Protein AF-A0A6B3FVA6-F1 (afdb_monomer_lite)

Radius of gyration: 23.05 Å; chains: 1; bounding box: 41×32×67 Å

pLDDT: mean 86.35, std 13.68, range [50.69, 98.5]

Secondary structure (DSSP, 8-state):
---------------HHHHHHHHHHHHHHHHHHHHHHHHS-TTTHHHHHHSHHHHHHHHHHHHHHHHHHHHHHHHHHHHHHHHTT--

Foldseek 3Di:
DDDPDPPPPDPPPPPPVVVVVVVVVVCVVVVVVVVCVVPDPPVCVVVVCPPPVNVVVVVVVVVVVVVVVVVCCVPVVVVVVVVVPDD

Sequence (87 aa):
MKRPALRRTPGARAPLLLTVPALLAVAFLMLPLVGILVRTSWGELGDHLTAEATTEALRLSLLVSLWALGLSLLLGVPLAWLLARVP

Structure (mmCIF, N/CA/C/O backbone):
data_AF-A0A6B3FVA6-F1
#
_entry.id   AF-A0A6B3FVA6-F1
#
loop_
_atom_site.group_PDB
_atom_site.id
_atom_site.type_symbol
_atom_site.label_atom_id
_atom_site.label_alt_id
_atom_site.label_comp_id
_atom_site.label_asym_id
_atom_site.label_entity_id
_atom_site.label_seq_id
_atom_site.pdbx_PDB_ins_code
_atom_site.Cartn_x
_atom_site.Cartn_y
_atom_site.Cartn_z
_atom_site.occupancy
_atom_site.B_iso_or_equiv
_atom_site.auth_seq_id
_atom_site.auth_comp_id
_atom_site.auth_asym_id
_atom_site.auth_atom_id
_atom_site.pdbx_PDB_model_num
ATOM 1 N N . MET A 1 1 ? 11.793 4.483 -45.936 1.00 50.69 1 MET A N 1
ATOM 2 C CA . MET A 1 1 ? 11.734 4.538 -44.457 1.00 50.69 1 MET A CA 1
ATOM 3 C C . MET A 1 1 ? 10.498 3.779 -43.971 1.00 50.69 1 MET A C 1
ATOM 5 O O . MET A 1 1 ? 9.404 4.324 -44.011 1.00 50.69 1 MET A O 1
ATOM 9 N N . LYS A 1 2 ? 10.637 2.498 -43.600 1.00 53.84 2 LYS A N 1
ATOM 10 C CA . LYS A 1 2 ? 9.530 1.671 -43.087 1.00 53.84 2 LYS A CA 1
ATOM 11 C C . LYS A 1 2 ? 9.547 1.757 -41.558 1.00 53.84 2 LYS A C 1
ATOM 13 O O . LYS A 1 2 ? 10.492 1.280 -40.942 1.00 53.84 2 LYS A O 1
ATOM 18 N N . ARG A 1 3 ? 8.556 2.417 -40.954 1.00 63.19 3 ARG A N 1
ATOM 19 C CA . ARG A 1 3 ? 8.402 2.453 -39.491 1.00 63.19 3 ARG A CA 1
ATOM 20 C C . ARG A 1 3 ? 8.084 1.033 -39.001 1.00 63.19 3 ARG A C 1
ATOM 22 O O . ARG A 1 3 ? 7.155 0.438 -39.550 1.00 63.19 3 ARG A O 1
ATOM 29 N N . PRO A 1 4 ? 8.802 0.475 -38.012 1.00 57.75 4 PRO A N 1
ATOM 30 C CA . PRO A 1 4 ? 8.402 -0.790 -37.421 1.00 57.75 4 PRO A CA 1
ATOM 31 C C . PRO A 1 4 ? 7.067 -0.565 -36.711 1.00 57.75 4 PRO A C 1
ATOM 33 O O . PRO A 1 4 ? 6.962 0.246 -35.792 1.00 57.75 4 PRO A O 1
ATOM 36 N N . ALA A 1 5 ? 6.021 -1.242 -37.181 1.00 63.53 5 ALA A N 1
ATOM 37 C CA . ALA A 1 5 ? 4.769 -1.316 -36.454 1.00 63.53 5 ALA A CA 1
ATOM 38 C C . ALA A 1 5 ? 5.070 -1.973 -35.102 1.00 63.53 5 ALA A C 1
ATOM 40 O O . ALA A 1 5 ? 5.504 -3.125 -35.057 1.00 63.53 5 ALA A O 1
ATOM 41 N N . LEU A 1 6 ? 4.879 -1.233 -34.007 1.00 65.12 6 LEU A N 1
ATOM 42 C CA . LEU A 1 6 ? 4.859 -1.792 -32.660 1.00 65.12 6 LEU A CA 1
ATOM 43 C C . LEU A 1 6 ? 3.852 -2.945 -32.662 1.00 65.12 6 LEU A C 1
ATOM 45 O O . LEU A 1 6 ? 2.641 -2.724 -32.730 1.00 65.12 6 LEU A O 1
ATOM 49 N N . ARG A 1 7 ? 4.356 -4.182 -32.621 1.00 62.00 7 ARG A N 1
ATOM 50 C CA . ARG A 1 7 ? 3.547 -5.360 -32.315 1.00 62.00 7 ARG A CA 1
ATOM 51 C C . ARG A 1 7 ? 2.967 -5.116 -30.925 1.00 62.00 7 ARG A C 1
ATOM 53 O O . ARG A 1 7 ? 3.646 -5.314 -29.925 1.00 62.00 7 ARG A O 1
ATOM 60 N N . ARG A 1 8 ? 1.714 -4.663 -30.856 1.00 61.69 8 ARG A N 1
ATOM 61 C CA . ARG A 1 8 ? 0.908 -4.836 -29.650 1.00 61.69 8 ARG A CA 1
ATOM 62 C C . ARG A 1 8 ? 0.830 -6.337 -29.428 1.00 61.69 8 ARG A C 1
ATOM 64 O O . ARG A 1 8 ? 0.232 -7.042 -30.240 1.00 61.69 8 ARG A O 1
ATOM 71 N N . THR A 1 9 ? 1.490 -6.828 -28.387 1.00 61.56 9 THR A N 1
ATOM 72 C CA . THR A 1 9 ? 1.303 -8.193 -27.907 1.00 61.56 9 THR A CA 1
ATOM 73 C C . THR A 1 9 ? -0.203 -8.369 -27.700 1.00 61.56 9 THR A C 1
ATOM 75 O O . THR A 1 9 ? -0.790 -7.576 -26.957 1.00 61.56 9 THR A O 1
ATOM 78 N N . PRO A 1 10 ? -0.870 -9.310 -28.392 1.00 55.12 10 PRO A N 1
ATOM 79 C CA . PRO A 1 10 ? -2.270 -9.597 -28.124 1.00 55.12 10 PRO A CA 1
ATOM 80 C C . PRO A 1 10 ? -2.370 -9.913 -26.639 1.00 55.12 10 PRO A C 1
ATOM 82 O O . PRO A 1 10 ? -1.582 -10.721 -26.148 1.00 55.12 10 PRO A O 1
ATOM 85 N N . GLY A 1 11 ? -3.260 -9.222 -25.924 1.00 58.91 11 GLY A N 1
ATOM 86 C CA . GLY A 1 11 ? -3.443 -9.420 -24.494 1.00 58.91 11 GLY A CA 1
ATOM 87 C C . GLY A 1 11 ? -3.623 -10.905 -24.223 1.00 58.91 11 GLY A C 1
ATOM 88 O O . GLY A 1 11 ? -4.656 -11.478 -24.572 1.00 58.91 11 GLY A O 1
ATOM 89 N N . ALA A 1 12 ? -2.596 -11.528 -23.645 1.00 60.97 12 ALA A N 1
ATOM 90 C CA . ALA A 1 12 ? -2.698 -12.863 -23.106 1.00 60.97 12 ALA A CA 1
ATOM 91 C C . ALA A 1 12 ? -3.685 -12.737 -21.951 1.00 60.97 12 ALA A C 1
ATOM 93 O O . ALA A 1 12 ? -3.316 -12.346 -20.845 1.00 60.97 12 ALA A O 1
ATOM 94 N N . ARG A 1 13 ? -4.974 -12.960 -22.238 1.00 58.81 13 ARG A N 1
ATOM 95 C CA . ARG A 1 13 ? -5.976 -13.211 -21.208 1.00 58.81 13 ARG A CA 1
ATOM 96 C C . ARG A 1 13 ? -5.361 -14.317 -20.366 1.00 58.81 13 ARG A C 1
ATOM 98 O O . ARG A 1 13 ? -5.166 -15.415 -20.887 1.00 58.81 13 ARG A O 1
ATOM 105 N N . ALA A 1 14 ? -4.941 -13.987 -19.143 1.00 61.97 14 ALA A N 1
ATOM 106 C CA . ALA A 1 14 ? -4.382 -14.973 -18.236 1.00 61.97 14 ALA A CA 1
ATOM 107 C C . ALA A 1 14 ? -5.350 -16.164 -18.244 1.00 61.97 14 ALA A C 1
ATOM 109 O O . ALA A 1 14 ? -6.565 -15.936 -18.172 1.00 61.97 14 ALA A O 1
ATOM 110 N N . PRO A 1 15 ? -4.866 -17.398 -18.461 1.00 74.81 15 PRO A N 1
ATOM 111 C CA . PRO A 1 15 ? -5.756 -18.538 -18.603 1.00 74.81 15 PRO A CA 1
ATOM 112 C C . PRO A 1 15 ? -6.660 -18.579 -17.372 1.00 74.81 15 PRO A C 1
ATOM 114 O O . PRO A 1 15 ? -6.190 -18.347 -16.261 1.00 74.81 15 PRO A O 1
ATOM 117 N N . LEU A 1 16 ? -7.955 -18.842 -17.567 1.00 71.56 16 LEU A N 1
ATOM 118 C CA . LEU A 1 16 ? -8.959 -18.851 -16.490 1.00 71.56 16 LEU A CA 1
ATOM 119 C C . LEU A 1 16 ? -8.517 -19.696 -15.278 1.00 71.56 16 LEU A C 1
ATOM 121 O O . LEU A 1 16 ? -8.837 -19.390 -14.132 1.00 71.56 16 LEU A O 1
ATOM 125 N N . LEU A 1 17 ? -7.700 -20.721 -15.532 1.00 77.00 17 LEU A N 1
ATOM 126 C CA . LEU A 1 17 ? -7.082 -21.569 -14.519 1.00 77.00 17 LEU A CA 1
ATOM 127 C C . LEU A 1 17 ? -6.118 -20.825 -13.572 1.00 77.00 17 LEU A C 1
ATOM 129 O O . LEU A 1 17 ? -6.000 -21.208 -12.417 1.00 77.00 17 LEU A O 1
ATOM 133 N N . LEU A 1 18 ? -5.450 -19.764 -14.033 1.00 79.75 18 LEU A N 1
ATOM 134 C CA . LEU A 1 18 ? -4.581 -18.889 -13.235 1.00 79.75 18 LEU A CA 1
ATOM 135 C C . LEU A 1 18 ? -5.353 -17.720 -12.598 1.00 79.75 18 LEU A C 1
ATOM 137 O O . LEU A 1 18 ? -4.945 -17.219 -11.552 1.00 79.75 18 LEU A O 1
ATOM 141 N N . THR A 1 19 ? -6.485 -17.295 -13.172 1.00 85.88 19 THR A N 1
ATOM 142 C CA . THR A 1 19 ? -7.281 -16.192 -12.603 1.00 85.88 19 THR A CA 1
ATOM 143 C C . THR A 1 19 ? -8.027 -16.598 -11.338 1.00 85.88 19 THR A C 1
ATOM 145 O O . THR A 1 19 ? -8.145 -15.792 -10.421 1.00 85.88 19 THR A O 1
ATOM 148 N N . VAL A 1 20 ? -8.510 -17.843 -11.264 1.00 90.75 20 VAL A N 1
ATOM 149 C CA . VAL A 1 20 ? -9.199 -18.368 -10.073 1.00 90.75 20 VAL A CA 1
ATOM 150 C C . VAL A 1 20 ? -8.297 -18.357 -8.827 1.00 90.75 20 VAL A C 1
ATOM 152 O O . VAL A 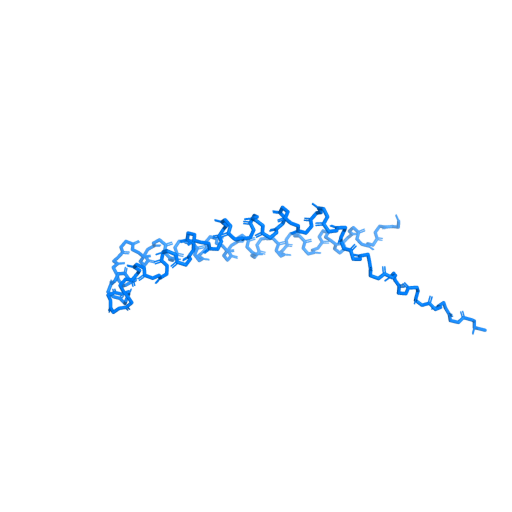1 20 ? -8.683 -17.724 -7.845 1.00 90.75 20 VAL A O 1
ATOM 155 N N . PRO A 1 21 ? -7.093 -18.969 -8.823 1.00 90.75 21 PRO A N 1
ATOM 156 C CA . PRO A 1 21 ? -6.211 -18.925 -7.658 1.00 90.75 21 PRO A CA 1
ATOM 157 C C . PRO A 1 21 ? -5.721 -17.506 -7.348 1.00 90.75 21 PRO A C 1
ATOM 159 O O . PRO A 1 21 ? -5.582 -17.166 -6.177 1.00 90.75 21 PRO A O 1
ATOM 162 N N . ALA A 1 22 ? -5.523 -16.650 -8.358 1.00 90.31 22 ALA A N 1
ATOM 163 C CA . ALA A 1 22 ? -5.192 -15.244 -8.132 1.00 90.31 22 ALA A CA 1
ATOM 164 C C . ALA A 1 22 ? -6.321 -14.498 -7.401 1.00 90.31 22 ALA A C 1
ATOM 166 O O . ALA A 1 22 ? -6.057 -13.781 -6.438 1.00 90.31 22 ALA A O 1
ATOM 167 N N . LEU A 1 23 ? -7.581 -14.699 -7.806 1.00 94.56 23 LEU A N 1
ATOM 168 C CA . LEU A 1 23 ? -8.732 -14.087 -7.141 1.00 94.56 23 LEU A CA 1
ATOM 169 C C . LEU A 1 23 ? -8.897 -14.611 -5.712 1.00 94.56 23 LEU A C 1
ATOM 171 O O . LEU A 1 23 ? -9.185 -13.826 -4.814 1.00 94.56 23 LEU A O 1
ATOM 175 N N . LEU A 1 24 ? -8.666 -15.907 -5.490 1.00 95.69 24 LEU A N 1
ATOM 176 C CA . LEU A 1 24 ? -8.660 -16.491 -4.148 1.00 95.69 24 LEU A CA 1
ATOM 177 C C . LEU A 1 24 ? -7.557 -15.890 -3.274 1.00 95.69 24 LEU A C 1
ATOM 179 O O . LEU A 1 24 ? -7.832 -15.533 -2.135 1.00 95.69 24 LEU A O 1
ATOM 183 N N . ALA A 1 25 ? -6.341 -15.722 -3.800 1.00 94.56 25 ALA A N 1
ATOM 184 C CA . ALA A 1 25 ? -5.242 -15.090 -3.074 1.00 94.56 25 ALA A CA 1
ATOM 185 C C . ALA A 1 25 ? -5.562 -13.630 -2.720 1.00 94.56 25 ALA A C 1
ATOM 187 O O . ALA A 1 25 ? -5.352 -13.211 -1.583 1.00 94.56 25 ALA A O 1
ATOM 188 N N . VAL A 1 26 ? -6.129 -12.870 -3.663 1.00 96.44 26 VAL A N 1
ATOM 189 C CA . VAL A 1 26 ? -6.580 -11.494 -3.412 1.00 96.44 26 VAL A CA 1
ATOM 190 C C . VAL A 1 26 ? -7.688 -11.473 -2.365 1.00 96.44 26 VAL A C 1
ATOM 192 O O . VAL A 1 26 ? -7.588 -10.716 -1.410 1.00 96.44 26 VAL A O 1
ATOM 195 N N . ALA A 1 27 ? -8.719 -12.310 -2.494 1.00 96.50 27 ALA A N 1
ATOM 196 C CA . ALA A 1 27 ? -9.810 -12.383 -1.526 1.00 96.50 27 ALA A CA 1
ATOM 197 C C . ALA A 1 27 ? -9.299 -12.767 -0.131 1.00 96.50 27 ALA A C 1
ATOM 199 O O . ALA A 1 27 ? -9.697 -12.156 0.857 1.00 96.50 27 ALA A O 1
ATOM 200 N N . PHE A 1 28 ? -8.370 -13.719 -0.055 1.00 96.44 28 PHE A N 1
ATOM 201 C CA . PHE A 1 28 ? -7.716 -14.131 1.181 1.00 96.44 28 PHE A CA 1
ATOM 202 C C . PHE A 1 28 ? -6.905 -13.001 1.826 1.00 96.44 28 PHE A C 1
ATOM 204 O O . PHE A 1 28 ? -6.900 -12.902 3.047 1.00 96.44 28 PHE A O 1
ATOM 211 N N . LEU A 1 29 ? -6.258 -12.133 1.039 1.00 96.31 29 LEU A N 1
ATOM 212 C CA . LEU A 1 29 ? -5.538 -10.961 1.550 1.00 96.31 29 LEU A CA 1
ATOM 213 C C . LEU A 1 29 ? -6.491 -9.817 1.938 1.00 96.31 29 LEU A C 1
ATOM 215 O O . LEU A 1 29 ? -6.293 -9.148 2.948 1.00 96.31 29 LEU A O 1
ATOM 219 N N . MET A 1 30 ? -7.543 -9.601 1.147 1.00 97.19 30 MET A N 1
ATOM 220 C CA . MET A 1 30 ? -8.506 -8.514 1.334 1.00 97.19 30 MET A CA 1
ATOM 221 C C . MET A 1 30 ? -9.445 -8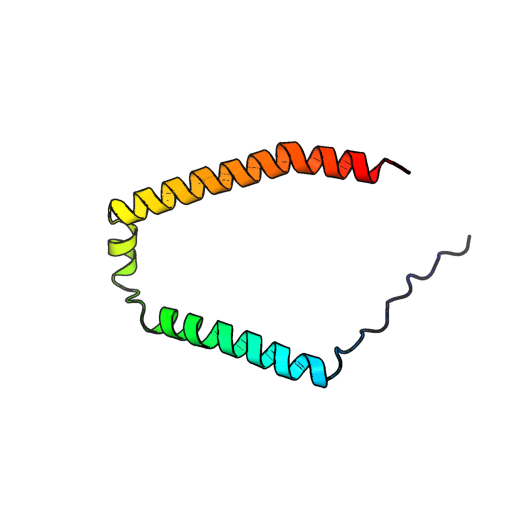.766 2.512 1.00 97.19 30 MET A C 1
ATOM 223 O O . MET A 1 30 ? -9.770 -7.828 3.232 1.00 97.19 30 MET A O 1
ATOM 227 N N . LEU A 1 31 ? -9.864 -10.010 2.748 1.00 96.75 31 LEU A N 1
ATOM 228 C CA . LEU A 1 31 ? -10.762 -10.361 3.849 1.00 96.75 31 LEU A CA 1
ATOM 229 C C . LEU A 1 31 ? -10.229 -9.932 5.238 1.00 96.75 31 LEU A C 1
ATOM 231 O O . LEU A 1 31 ? -10.971 -9.259 5.956 1.00 96.75 31 LEU A O 1
ATOM 235 N N . PRO A 1 32 ? -8.974 -10.232 5.640 1.00 94.94 32 PRO A N 1
ATOM 236 C CA . PRO A 1 32 ? -8.422 -9.756 6.906 1.00 94.94 32 PRO A CA 1
ATOM 237 C C . PRO A 1 32 ? -8.180 -8.246 6.905 1.00 94.94 32 PRO A C 1
ATOM 239 O O . PRO A 1 32 ? -8.422 -7.616 7.930 1.00 94.94 32 PRO A O 1
ATOM 242 N N . LEU A 1 33 ? -7.777 -7.644 5.778 1.00 96.00 33 LEU A N 1
ATOM 243 C CA . LEU A 1 33 ? -7.628 -6.186 5.671 1.00 96.00 33 LEU A CA 1
ATOM 244 C C . LEU A 1 33 ? -8.955 -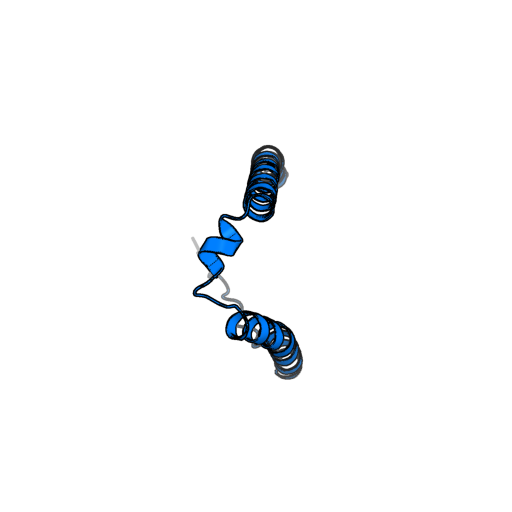5.474 5.955 1.00 96.00 33 LEU A C 1
ATOM 246 O O . LEU A 1 33 ? -8.999 -4.559 6.773 1.00 96.00 33 LEU A O 1
ATOM 250 N N . VAL A 1 34 ? -10.048 -5.942 5.348 1.00 96.81 34 VAL A N 1
ATOM 251 C CA . VAL A 1 34 ? -11.401 -5.439 5.616 1.00 96.81 34 VAL A CA 1
ATOM 252 C C . VAL A 1 34 ? -11.791 -5.697 7.072 1.00 96.81 34 VAL A C 1
ATOM 254 O O . VAL A 1 34 ? -12.333 -4.809 7.722 1.00 96.81 34 VAL A O 1
ATOM 257 N N . GLY A 1 35 ? -11.471 -6.874 7.617 1.00 93.94 35 GLY A N 1
ATOM 258 C CA . GLY A 1 35 ? -11.717 -7.198 9.023 1.00 93.94 35 GLY A CA 1
ATOM 259 C C . GLY A 1 35 ? -11.030 -6.238 10.001 1.00 93.94 35 GLY A C 1
ATOM 260 O O . GLY A 1 35 ? -11.664 -5.791 10.957 1.00 93.94 35 GLY A O 1
ATOM 261 N N . ILE A 1 36 ? -9.768 -5.882 9.747 1.00 94.44 36 ILE A N 1
ATOM 262 C CA . ILE A 1 36 ? -9.025 -4.874 10.519 1.00 94.44 36 ILE A CA 1
ATOM 263 C C . ILE A 1 36 ? -9.714 -3.512 10.382 1.00 94.44 36 ILE A C 1
ATOM 265 O O . ILE A 1 36 ? -10.002 -2.864 11.386 1.00 94.44 36 ILE A O 1
ATOM 269 N N . LEU A 1 37 ? -10.042 -3.108 9.153 1.00 92.81 37 LEU A N 1
ATOM 270 C CA . LEU A 1 37 ? -10.618 -1.799 8.842 1.00 92.81 37 LEU A CA 1
ATOM 271 C C . LEU A 1 37 ? -11.987 -1.580 9.513 1.00 92.81 37 LEU A C 1
ATOM 273 O O . LEU A 1 37 ? -12.268 -0.495 10.017 1.00 92.81 37 LEU A O 1
ATOM 277 N N . VAL A 1 38 ? -12.816 -2.627 9.565 1.00 93.50 38 VAL A N 1
ATOM 278 C CA . VAL A 1 38 ? -14.130 -2.613 10.231 1.00 93.50 38 VAL A CA 1
ATOM 279 C C . VAL A 1 38 ? -13.996 -2.590 11.755 1.00 93.50 38 VAL A C 1
ATOM 281 O O . VAL A 1 38 ? -14.804 -1.953 12.424 1.00 93.50 38 VAL A O 1
ATOM 284 N N . ARG A 1 39 ? -12.996 -3.280 12.321 1.00 88.56 39 ARG A N 1
ATOM 285 C CA . ARG A 1 39 ? -12.776 -3.336 13.779 1.00 88.56 39 ARG A CA 1
ATOM 286 C C . ARG A 1 39 ? -12.033 -2.125 14.340 1.00 88.56 39 ARG A C 1
ATOM 288 O O . ARG A 1 39 ? -12.020 -1.953 15.553 1.00 88.56 39 ARG A O 1
ATOM 295 N N . THR A 1 40 ? -11.403 -1.322 13.490 1.00 88.25 40 THR A N 1
ATOM 296 C CA . THR A 1 40 ? -10.657 -0.136 13.919 1.00 88.25 40 THR A CA 1
ATOM 297 C C . THR A 1 40 ? -11.623 0.921 14.460 1.00 88.25 40 THR A C 1
ATOM 299 O O . THR A 1 40 ? -12.542 1.340 13.755 1.00 88.25 40 THR A O 1
ATOM 302 N N . SER A 1 41 ? -11.424 1.372 15.704 1.00 85.88 41 SER A N 1
ATOM 303 C CA . SER A 1 41 ? -12.180 2.482 16.291 1.00 85.88 41 SER A CA 1
ATOM 304 C C . SER A 1 41 ? -11.715 3.814 15.693 1.00 85.88 41 SER A C 1
ATOM 306 O O . SER A 1 41 ? -10.853 4.510 16.219 1.00 85.88 41 SER A O 1
ATOM 308 N N . TRP A 1 42 ? -12.302 4.195 14.557 1.00 87.69 42 TRP A N 1
ATOM 309 C CA . TRP A 1 42 ? -11.939 5.414 13.819 1.00 87.69 42 TRP A CA 1
ATOM 310 C C . TRP A 1 42 ? -11.998 6.705 14.646 1.00 87.69 42 TRP A C 1
ATOM 312 O O . TRP A 1 42 ? -11.240 7.629 14.371 1.00 87.69 42 TRP A O 1
ATOM 322 N N . GLY A 1 43 ? -12.872 6.765 15.657 1.00 83.31 43 GLY A N 1
ATOM 323 C CA . GLY A 1 43 ? -12.982 7.916 16.558 1.00 83.31 43 GLY A CA 1
ATOM 324 C C . GLY A 1 43 ? -11.799 8.069 17.517 1.00 83.31 43 GLY A C 1
ATOM 325 O O . GLY A 1 43 ? -11.430 9.190 17.839 1.00 83.31 43 GLY A O 1
ATOM 326 N N . GLU A 1 44 ? -11.173 6.963 17.918 1.00 84.44 44 GLU A N 1
ATOM 327 C CA . GLU A 1 44 ? -10.025 6.948 18.839 1.00 84.44 44 GLU A CA 1
ATOM 328 C C . GLU A 1 44 ? -8.692 6.945 18.078 1.00 84.44 44 GLU A C 1
ATOM 330 O O . GLU A 1 44 ? -7.627 7.127 18.660 1.00 84.44 44 GLU A O 1
ATOM 335 N N . LEU A 1 45 ? -8.721 6.776 16.752 1.00 83.69 45 LEU A N 1
ATOM 336 C CA . LEU A 1 45 ? -7.520 6.704 15.922 1.00 83.69 45 LEU A CA 1
ATOM 337 C C . LEU A 1 45 ? -6.600 7.919 16.115 1.00 83.69 45 LEU A C 1
ATOM 339 O O . LEU A 1 45 ? -5.385 7.753 16.141 1.00 83.69 45 LEU A O 1
ATOM 343 N N . GLY A 1 46 ? -7.167 9.119 16.276 1.00 83.31 46 GLY A N 1
ATOM 344 C CA . GLY A 1 46 ? -6.399 10.331 16.573 1.00 83.31 46 GLY A CA 1
ATOM 345 C C . GLY A 1 46 ? -5.590 10.193 17.862 1.00 83.31 46 GLY A C 1
ATOM 346 O O . GLY A 1 46 ? -4.371 10.353 17.831 1.00 83.31 46 GLY A O 1
ATOM 347 N N . ASP A 1 47 ? -6.248 9.793 18.948 1.00 85.06 47 ASP A N 1
ATOM 348 C CA . ASP A 1 47 ? -5.628 9.624 20.265 1.00 85.06 47 ASP A CA 1
ATOM 349 C C . ASP A 1 47 ? -4.529 8.549 20.232 1.00 85.06 47 ASP A C 1
ATOM 351 O O . ASP A 1 47 ? -3.421 8.763 20.733 1.00 85.06 47 ASP A O 1
ATOM 355 N N . HIS A 1 48 ? -4.788 7.427 19.551 1.00 84.25 48 HIS A N 1
ATOM 356 C CA . HIS A 1 48 ? -3.820 6.341 19.367 1.00 84.25 48 HIS A CA 1
ATOM 357 C C . HIS A 1 48 ? -2.610 6.756 18.518 1.00 84.25 48 HIS A C 1
ATOM 359 O O . HIS A 1 48 ? -1.492 6.305 18.783 1.00 84.25 48 HIS A O 1
ATOM 365 N N . LEU A 1 49 ? -2.812 7.600 17.500 1.00 84.19 49 LEU A N 1
ATOM 366 C CA . LEU A 1 49 ? -1.734 8.123 16.660 1.00 84.19 49 LEU A CA 1
ATOM 367 C C . LEU A 1 49 ? -0.898 9.179 17.383 1.00 84.19 49 LEU A C 1
ATOM 369 O O . LEU A 1 49 ? 0.298 9.255 17.116 1.00 84.19 49 LEU A O 1
ATOM 373 N N . THR A 1 50 ? -1.494 9.963 18.285 1.00 86.38 50 THR A N 1
ATOM 374 C CA . THR A 1 50 ? -0.782 10.964 19.100 1.00 86.38 50 THR A CA 1
ATOM 375 C C . THR A 1 50 ? -0.106 10.390 20.341 1.00 86.38 50 THR A C 1
ATOM 377 O O . THR A 1 50 ? 0.676 11.091 20.979 1.00 86.38 50 THR A O 1
ATOM 380 N N . ALA A 1 51 ? -0.366 9.124 20.678 1.00 89.31 51 ALA A N 1
ATOM 381 C CA . ALA A 1 51 ? 0.343 8.442 21.750 1.00 89.31 51 ALA A CA 1
ATOM 382 C C . ALA A 1 51 ? 1.859 8.444 21.481 1.00 89.31 51 ALA A C 1
ATOM 384 O O . ALA A 1 51 ? 2.306 8.170 20.362 1.00 89.31 51 ALA A O 1
ATOM 385 N N . GLU A 1 52 ? 2.657 8.728 22.514 1.00 87.38 52 GLU A N 1
ATOM 386 C CA . GLU A 1 52 ? 4.111 8.917 22.391 1.00 87.38 52 GLU A CA 1
ATOM 387 C C . GLU A 1 52 ? 4.791 7.738 21.681 1.00 87.38 52 GLU A C 1
ATOM 389 O O . GLU A 1 52 ? 5.507 7.936 20.701 1.00 87.38 52 GLU A O 1
ATOM 394 N N . ALA A 1 53 ? 4.466 6.505 22.076 1.00 89.62 53 ALA A N 1
ATOM 395 C CA . ALA A 1 53 ? 5.026 5.300 21.466 1.00 89.62 53 ALA A CA 1
ATOM 396 C C . ALA A 1 53 ? 4.698 5.172 19.963 1.00 89.62 53 ALA A C 1
ATOM 398 O O . ALA A 1 53 ? 5.551 4.774 19.166 1.00 89.62 53 ALA A O 1
ATOM 399 N N . THR A 1 54 ? 3.476 5.526 19.551 1.00 92.25 54 THR A N 1
ATOM 400 C CA . THR A 1 54 ? 3.053 5.456 18.145 1.00 92.25 54 THR A CA 1
ATOM 401 C C . THR A 1 54 ? 3.752 6.524 17.314 1.00 92.25 54 THR A C 1
ATOM 403 O O . THR A 1 54 ? 4.263 6.222 16.235 1.00 92.25 54 THR A O 1
ATOM 406 N N . THR A 1 55 ? 3.817 7.762 17.813 1.00 92.12 55 THR A N 1
ATOM 407 C CA . THR A 1 55 ? 4.502 8.861 17.112 1.00 92.12 55 THR A CA 1
ATOM 408 C C . THR A 1 55 ? 5.999 8.603 16.961 1.00 92.12 55 THR A C 1
ATOM 410 O O . THR A 1 55 ? 6.559 8.872 15.895 1.00 92.12 55 THR A O 1
ATOM 413 N N . GLU A 1 56 ? 6.647 8.033 17.980 1.00 94.31 56 GLU A N 1
ATOM 414 C CA . GLU A 1 56 ? 8.056 7.649 17.924 1.00 94.31 56 GLU A CA 1
ATOM 415 C C . GLU A 1 56 ? 8.294 6.570 16.864 1.00 94.31 56 GLU A C 1
ATOM 417 O O . GLU A 1 56 ? 9.142 6.743 15.982 1.00 94.31 56 GLU A O 1
ATOM 422 N N . ALA A 1 57 ? 7.496 5.500 16.880 1.00 95.31 57 ALA A N 1
ATOM 423 C CA . ALA A 1 57 ? 7.576 4.442 15.879 1.00 95.31 57 ALA A CA 1
ATOM 424 C C . ALA A 1 57 ? 7.342 4.980 14.456 1.00 95.31 57 ALA A C 1
ATOM 426 O O . ALA A 1 57 ? 8.080 4.634 13.527 1.00 95.31 57 ALA A O 1
ATOM 427 N N . LEU A 1 58 ? 6.358 5.869 14.285 1.00 95.19 58 LEU A N 1
ATOM 428 C CA . LEU A 1 58 ? 6.047 6.495 13.001 1.00 95.19 58 LEU A CA 1
ATOM 429 C C . LEU A 1 58 ? 7.220 7.349 12.506 1.00 95.19 58 LEU A C 1
ATOM 431 O O . LEU A 1 58 ? 7.624 7.243 11.348 1.00 95.19 58 LEU A O 1
ATOM 435 N N . ARG A 1 59 ? 7.814 8.151 13.394 1.00 95.94 59 ARG A N 1
ATOM 436 C CA . ARG A 1 59 ? 8.977 8.986 13.084 1.00 95.94 59 ARG A CA 1
ATOM 437 C C . ARG A 1 59 ? 10.184 8.141 12.693 1.00 95.94 59 ARG A C 1
ATOM 439 O O . ARG A 1 59 ? 10.838 8.466 11.705 1.00 95.94 59 ARG A O 1
ATOM 446 N N . LEU A 1 60 ? 10.472 7.069 13.431 1.00 97.19 60 LEU A N 1
ATOM 447 C CA . LEU A 1 60 ? 11.570 6.155 13.115 1.00 97.19 60 LEU A CA 1
ATOM 448 C C . LEU A 1 60 ? 11.351 5.467 11.766 1.00 97.19 60 LEU A C 1
ATOM 450 O O . LEU A 1 60 ? 12.258 5.458 10.936 1.00 97.19 60 LEU A O 1
ATOM 454 N N . SER A 1 61 ? 10.147 4.957 11.507 1.00 97.25 61 SER A N 1
ATOM 455 C CA . SER A 1 61 ? 9.804 4.324 10.229 1.00 97.25 61 SER A CA 1
ATOM 456 C C . SER A 1 61 ? 9.947 5.294 9.052 1.00 97.25 61 SER A C 1
ATOM 458 O O . SER A 1 61 ? 10.575 4.966 8.043 1.00 97.25 61 SER A O 1
ATOM 460 N N . LEU A 1 62 ? 9.434 6.520 9.194 1.00 97.81 62 LEU A N 1
ATOM 461 C CA . LEU A 1 62 ? 9.569 7.562 8.177 1.00 97.81 62 LEU A CA 1
ATOM 462 C C . LEU A 1 62 ? 11.029 7.950 7.954 1.00 97.81 62 LEU A C 1
ATOM 464 O O . LEU A 1 62 ? 11.478 8.010 6.815 1.00 97.81 62 LEU A O 1
ATOM 468 N N . LEU A 1 63 ? 11.790 8.164 9.024 1.00 98.44 63 LEU A N 1
ATOM 469 C CA . LEU A 1 63 ? 13.201 8.518 8.924 1.00 98.44 63 LEU A CA 1
ATOM 470 C C . LEU A 1 63 ? 13.996 7.414 8.215 1.00 98.44 63 LEU A C 1
ATOM 472 O O . LEU A 1 63 ? 14.720 7.695 7.262 1.00 98.44 63 LEU A O 1
ATOM 476 N N . VAL A 1 64 ? 13.824 6.158 8.627 1.00 97.88 64 VAL A N 1
ATOM 477 C CA . VAL A 1 64 ? 14.529 5.014 8.033 1.00 97.88 64 VAL A CA 1
ATOM 478 C C . VAL A 1 64 ? 14.110 4.792 6.582 1.00 97.88 64 VAL A C 1
ATOM 480 O O . VAL A 1 64 ? 14.973 4.597 5.730 1.00 97.88 64 VAL A O 1
ATOM 483 N N . SER A 1 65 ? 12.814 4.846 6.272 1.00 97.69 65 SER A N 1
ATOM 484 C CA . SER A 1 65 ? 12.326 4.673 4.897 1.00 97.69 65 SER A CA 1
ATOM 485 C C . SER A 1 65 ? 12.788 5.798 3.972 1.00 97.69 65 SER A C 1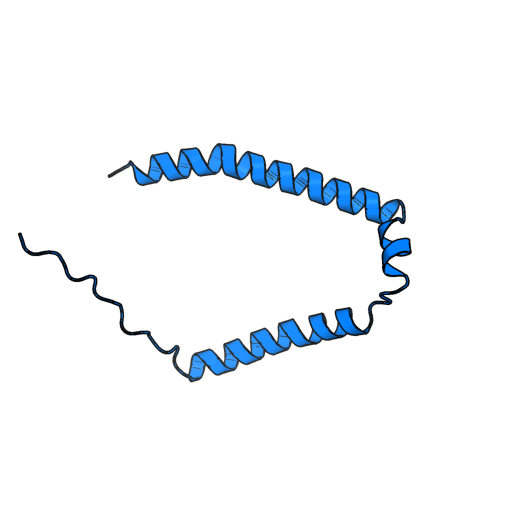
ATOM 487 O O . SER A 1 65 ? 13.165 5.518 2.837 1.00 97.69 65 SER A O 1
ATOM 489 N N . LEU A 1 66 ? 12.852 7.044 4.451 1.00 98.50 66 LEU A N 1
ATOM 490 C CA . LEU A 1 66 ? 13.413 8.163 3.691 1.00 98.50 66 LEU A CA 1
ATOM 491 C C . LEU A 1 66 ? 14.909 7.994 3.444 1.00 98.50 66 LEU A C 1
ATOM 493 O O . LEU A 1 66 ? 15.365 8.248 2.331 1.00 98.50 66 LEU A O 1
ATOM 497 N N . TRP A 1 67 ? 15.668 7.525 4.435 1.00 98.50 67 TRP A N 1
ATOM 498 C CA . TRP A 1 67 ? 17.074 7.183 4.230 1.00 98.50 67 TRP A CA 1
ATOM 499 C C . TRP A 1 67 ? 17.236 6.040 3.234 1.00 98.50 67 TRP A C 1
ATOM 501 O O . TRP A 1 67 ? 18.037 6.151 2.312 1.00 98.50 67 TRP A O 1
ATOM 511 N N . ALA A 1 68 ? 16.454 4.970 3.368 1.00 97.81 68 ALA A N 1
ATOM 512 C CA . ALA A 1 68 ? 16.487 3.838 2.451 1.00 97.81 68 ALA A CA 1
ATOM 513 C C . ALA A 1 68 ? 16.137 4.266 1.018 1.00 97.81 68 ALA A C 1
ATOM 515 O O . ALA A 1 68 ? 16.851 3.908 0.083 1.00 97.81 68 ALA A O 1
ATOM 516 N N . LEU A 1 69 ? 15.092 5.080 0.847 1.00 97.81 69 LEU A N 1
ATOM 517 C CA . LEU A 1 69 ? 14.706 5.668 -0.434 1.00 97.81 69 LEU A CA 1
ATOM 518 C C . LEU A 1 69 ? 15.820 6.565 -0.981 1.00 97.81 69 LEU A C 1
ATOM 520 O O . LEU A 1 69 ? 16.222 6.403 -2.127 1.00 97.81 69 LEU A O 1
ATOM 524 N N . GLY A 1 70 ? 16.345 7.480 -0.168 1.00 98.38 70 GLY A N 1
ATOM 525 C CA . GLY A 1 70 ? 17.401 8.410 -0.561 1.00 98.38 70 GLY A CA 1
ATOM 526 C C . GLY A 1 70 ? 18.676 7.691 -0.992 1.00 98.38 70 GLY A C 1
ATOM 527 O O . GLY A 1 70 ? 19.216 7.989 -2.054 1.00 98.38 70 GLY A O 1
ATOM 528 N N . LEU A 1 71 ? 19.115 6.692 -0.226 1.00 98.06 71 LEU A N 1
ATOM 529 C CA . LEU A 1 71 ? 20.262 5.848 -0.564 1.00 98.06 71 LEU A CA 1
ATOM 530 C C . LEU A 1 71 ? 19.987 4.991 -1.803 1.00 98.06 71 LEU A C 1
ATOM 532 O O . LEU A 1 71 ? 20.846 4.891 -2.675 1.00 98.06 71 LEU A O 1
ATOM 536 N N . SER A 1 72 ? 18.792 4.407 -1.923 1.00 97.12 72 SER A N 1
ATOM 537 C CA . SER A 1 72 ? 18.391 3.637 -3.104 1.00 97.12 72 SER A CA 1
ATOM 538 C C . SER A 1 72 ? 18.382 4.498 -4.364 1.00 97.12 72 SER A C 1
ATOM 540 O O . SER A 1 72 ? 18.851 4.051 -5.405 1.00 97.12 72 SER A O 1
ATOM 542 N N . LEU A 1 73 ? 17.923 5.745 -4.280 1.00 97.81 73 LEU A N 1
ATOM 543 C CA . LEU A 1 73 ? 17.978 6.678 -5.399 1.00 97.81 73 LEU A CA 1
ATOM 544 C C . LEU A 1 73 ? 19.420 7.089 -5.703 1.00 97.81 73 LEU A C 1
ATOM 546 O O . LEU A 1 73 ? 19.842 7.021 -6.855 1.00 97.81 73 LEU A O 1
ATOM 550 N N . LEU A 1 74 ? 20.186 7.462 -4.677 1.00 97.69 74 LEU A N 1
ATOM 551 C CA . LEU A 1 74 ? 21.560 7.937 -4.822 1.00 97.69 74 LEU A CA 1
ATOM 552 C C . LEU A 1 74 ? 22.492 6.868 -5.398 1.00 97.69 74 LEU A C 1
ATOM 554 O O . LEU A 1 74 ? 23.369 7.193 -6.189 1.00 97.69 74 LEU A O 1
ATOM 558 N N . LEU A 1 75 ? 22.313 5.605 -5.015 1.00 95.94 75 LEU A N 1
ATOM 559 C CA . LEU A 1 75 ? 23.156 4.497 -5.468 1.00 95.94 75 LEU A CA 1
ATOM 560 C C . LEU A 1 75 ? 22.546 3.770 -6.672 1.00 95.94 75 LEU A C 1
ATOM 562 O O . LEU A 1 75 ? 23.239 3.456 -7.639 1.00 95.94 75 LEU A O 1
ATOM 566 N N . GLY A 1 76 ? 21.241 3.512 -6.629 1.00 96.31 76 GLY A N 1
ATOM 567 C CA . GLY A 1 76 ? 20.527 2.717 -7.622 1.00 96.31 76 GLY A CA 1
ATOM 568 C C . GLY A 1 76 ? 20.293 3.452 -8.935 1.00 96.31 76 GLY A C 1
ATOM 569 O O . GLY A 1 76 ? 20.459 2.837 -9.985 1.00 96.31 76 GLY A O 1
ATOM 570 N N . VAL A 1 77 ? 19.969 4.752 -8.924 1.00 96.62 77 VAL A N 1
ATOM 571 C CA . VAL A 1 77 ? 19.737 5.500 -10.176 1.00 96.62 77 VAL A CA 1
ATOM 572 C C . VAL A 1 77 ? 21.019 5.616 -11.007 1.00 96.62 77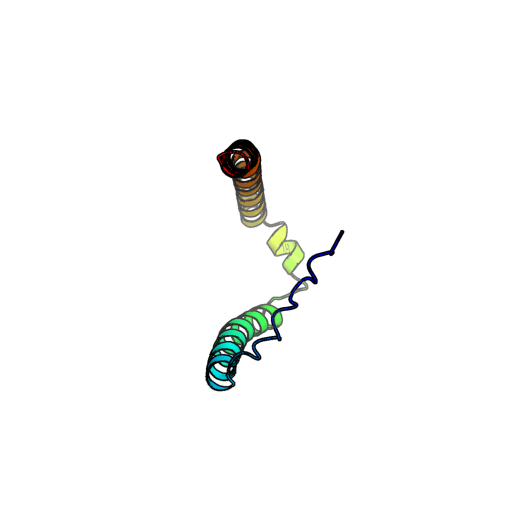 VAL A C 1
ATOM 574 O O . VAL A 1 77 ? 20.962 5.290 -12.195 1.00 96.62 77 VAL A O 1
ATOM 577 N N . PRO A 1 78 ? 22.186 5.996 -10.445 1.00 94.19 78 PRO A N 1
ATOM 578 C CA . PRO A 1 78 ? 23.429 6.014 -11.214 1.00 94.19 78 PRO A CA 1
ATOM 579 C C . PRO A 1 78 ? 23.835 4.632 -11.723 1.00 94.19 78 PRO A C 1
ATOM 581 O O . PRO A 1 78 ? 24.263 4.511 -12.870 1.00 94.19 78 PRO A O 1
ATOM 584 N N . LEU A 1 79 ? 23.661 3.583 -10.913 1.00 92.38 79 LEU A N 1
ATOM 585 C CA . LEU A 1 79 ? 23.967 2.216 -11.330 1.00 92.38 79 LEU A CA 1
ATOM 586 C C . LEU A 1 79 ? 23.045 1.748 -12.464 1.00 92.38 79 LEU A C 1
ATOM 588 O O . LEU A 1 79 ? 23.525 1.209 -13.457 1.00 92.38 79 LEU A O 1
ATOM 592 N N . ALA A 1 80 ? 21.738 1.995 -12.357 1.00 93.31 80 ALA A N 1
ATOM 593 C CA . ALA A 1 80 ? 20.769 1.670 -13.402 1.00 93.31 80 ALA A CA 1
ATOM 594 C C . ALA A 1 80 ? 21.072 2.425 -14.702 1.00 93.31 80 ALA A C 1
ATOM 596 O O . ALA A 1 80 ? 21.004 1.856 -15.790 1.00 93.31 80 ALA A O 1
ATOM 597 N N . TRP A 1 81 ? 21.458 3.695 -14.585 1.00 94.94 81 TRP A N 1
ATOM 598 C CA . TRP A 1 81 ? 21.875 4.520 -15.711 1.00 94.94 81 TRP A CA 1
ATOM 599 C C . TRP A 1 81 ? 23.143 3.982 -16.370 1.00 94.94 81 TRP A C 1
ATOM 601 O O . TRP A 1 81 ? 23.186 3.907 -17.595 1.00 94.94 81 TRP A O 1
ATOM 611 N N . LEU A 1 82 ? 24.146 3.576 -15.583 1.00 93.94 82 LEU A N 1
ATOM 612 C CA . LEU A 1 82 ? 25.379 2.974 -16.087 1.00 93.94 82 LEU A CA 1
ATOM 613 C C . LEU A 1 82 ? 25.089 1.656 -16.810 1.00 93.94 82 LEU A C 1
ATOM 615 O O . LEU A 1 82 ? 25.522 1.489 -17.944 1.00 93.94 82 LEU A O 1
ATOM 619 N N . LEU A 1 83 ? 24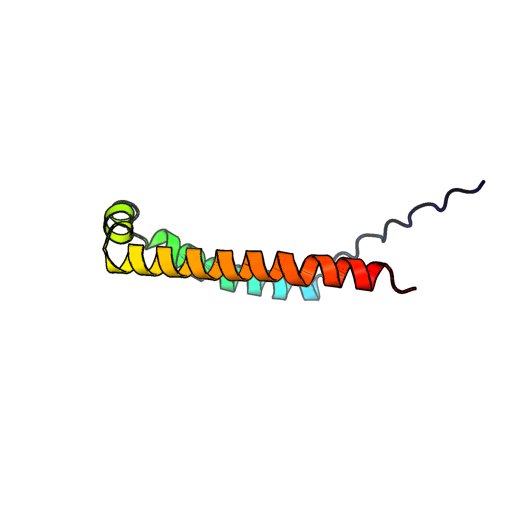.313 0.758 -16.196 1.00 92.50 83 LEU A N 1
ATOM 620 C CA . LEU A 1 83 ? 23.936 -0.529 -16.790 1.00 92.50 83 LEU A CA 1
ATOM 621 C C . LEU A 1 83 ? 23.140 -0.361 -18.086 1.00 92.50 83 LEU A C 1
ATOM 623 O O . LEU A 1 83 ? 23.356 -1.110 -19.028 1.00 92.50 83 LEU A O 1
ATOM 627 N N . ALA A 1 84 ? 22.277 0.653 -18.173 1.00 92.69 84 ALA A N 1
ATOM 628 C CA . ALA A 1 84 ? 21.546 0.963 -19.401 1.00 92.69 84 ALA A CA 1
ATOM 629 C C . ALA A 1 84 ? 22.446 1.467 -20.548 1.00 92.69 84 ALA A C 1
ATOM 631 O O . ALA A 1 84 ? 21.982 1.595 -21.680 1.00 92.69 84 ALA A O 1
ATOM 632 N N . ARG A 1 85 ? 23.705 1.812 -20.255 1.00 90.44 85 ARG A N 1
ATOM 633 C CA . ARG A 1 85 ? 24.677 2.373 -21.208 1.00 90.44 85 ARG A CA 1
ATOM 634 C C . ARG A 1 85 ? 25.801 1.414 -21.561 1.00 90.44 85 ARG A C 1
ATOM 636 O O . ARG A 1 85 ? 26.595 1.738 -22.442 1.00 90.44 85 ARG A O 1
ATOM 643 N N . VAL A 1 86 ? 25.885 0.275 -20.881 1.00 77.62 86 VAL A N 1
ATOM 644 C CA . VAL A 1 86 ? 26.725 -0.833 -21.326 1.00 77.62 86 VAL A CA 1
ATOM 645 C C . VAL A 1 86 ? 25.995 -1.494 -22.507 1.00 77.62 86 VAL A C 1
ATOM 647 O O . VAL A 1 86 ? 24.802 -1.765 -22.370 1.00 77.62 86 VAL A O 1
ATOM 650 N N . PRO A 1 87 ? 26.645 -1.664 -23.673 1.00 54.66 87 PRO A N 1
ATOM 651 C CA . PRO A 1 87 ? 26.030 -2.293 -24.842 1.00 54.66 87 PRO A CA 1
ATOM 652 C C . PRO A 1 87 ? 25.688 -3.771 -24.624 1.00 54.66 87 PRO A C 1
ATOM 654 O O . PRO A 1 87 ? 26.370 -4.432 -23.807 1.00 54.66 87 PRO A O 1
#